Protein AF-A0A8S3WH51-F1 (afdb_monomer_lite)

Organism: Parnassius apollo (NCBI:txid110799)

Sequence (173 aa):
MTLTNILEQDISILNVDDLDQVIAELTNVIHSACRASMHVKGRGTKPKAPWWTEELETIKREVVDLHHQLHAAKRQGLPLNQILEARKSIKELYASKMRDESTRHFREFCELQTKENVWSLTNRLLKTATPRRPPVTLNRDGTYTTDSQETAKALLDHFYPGDSPDTLPRHHE

Secondary structure (DSSP, 8-state):
--THHHHTS-GGG--HHHHHHHHHHHHHHHHHHHHHHS-----PPPPPPTT--HHHHHHHHHHHHHHHHHHHHHHHT---HHHHHHHHHHHHHHHHHHHHHHHHHHHHHHHH--HHHHHHHHHHHHHHSPP----S--EETTEE--SHHHHHHHHHHHHS----TTSS-----

pLDDT: mean 81.52, std 12.98, range [40.38, 97.38]

Foldseek 3Di:
DDPVVLVPDDPVPDDPVRVVVSVVVVVVVVVVVCPVPDDDPPPDDDDDDPL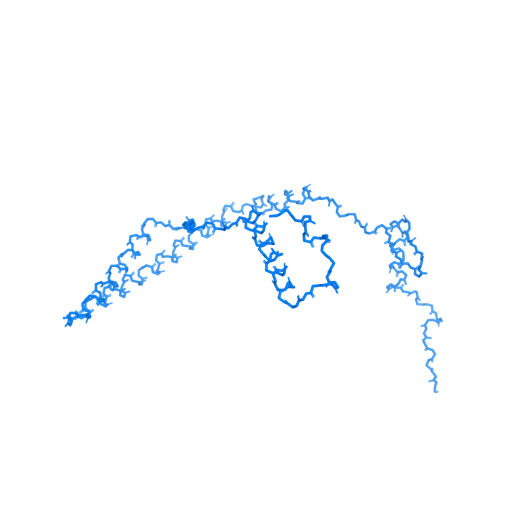DDVVLVVLVVVLVVLVVVLVVCVVVVHDNVVSVVVNVVSVVVSVVVVCVSVVVVVVVVVVVDDPCNVCVVVVVVVVVDDPPDDPQWDDDPNDIHRGPVSVVVVVCCVVPPDPDVVPDPPPDD

Structure (mmCIF, N/CA/C/O backbone):
data_AF-A0A8S3WH51-F1
#
_entry.id   AF-A0A8S3WH51-F1
#
loop_
_atom_site.group_PDB
_atom_site.id
_atom_site.type_symbol
_atom_site.label_atom_id
_atom_site.label_alt_id
_atom_site.label_comp_id
_atom_site.label_asym_id
_atom_site.label_entity_id
_atom_site.label_seq_id
_atom_site.pdbx_PDB_ins_code
_atom_site.Cartn_x
_atom_site.Cartn_y
_atom_site.Cartn_z
_atom_site.occupancy
_atom_site.B_iso_or_equiv
_atom_site.auth_seq_id
_atom_site.auth_comp_id
_atom_site.auth_asym_id
_atom_site.auth_atom_id
_atom_site.pdbx_PDB_model_num
ATOM 1 N N . MET A 1 1 ? 6.025 -45.051 -14.092 1.00 49.16 1 MET A N 1
ATOM 2 C CA . MET A 1 1 ? 6.161 -45.361 -15.529 1.00 49.16 1 MET A CA 1
ATOM 3 C C . MET A 1 1 ? 6.577 -44.088 -16.253 1.00 49.16 1 MET A C 1
ATOM 5 O O . MET A 1 1 ? 6.258 -43.008 -15.773 1.00 49.16 1 MET A O 1
ATOM 9 N N . THR A 1 2 ? 7.383 -44.186 -17.309 1.00 51.94 2 THR A N 1
ATOM 10 C CA . THR A 1 2 ? 7.844 -43.034 -18.103 1.00 51.94 2 THR A CA 1
ATOM 11 C C . THR A 1 2 ? 6.765 -42.600 -19.099 1.00 51.94 2 THR A C 1
ATOM 13 O O . THR A 1 2 ? 6.000 -43.436 -19.566 1.00 51.94 2 THR A O 1
ATOM 16 N N . LEU A 1 3 ? 6.730 -41.306 -19.447 1.00 58.06 3 LEU A N 1
ATOM 17 C CA . LEU A 1 3 ? 5.798 -40.648 -20.392 1.00 58.06 3 LEU A CA 1
ATOM 18 C C . LEU A 1 3 ? 5.586 -41.401 -21.722 1.00 58.06 3 LEU A C 1
ATOM 20 O O . LEU A 1 3 ? 4.546 -41.268 -22.358 1.00 58.06 3 LEU A O 1
ATOM 24 N N . THR A 1 4 ? 6.573 -42.202 -22.116 1.00 59.34 4 THR A N 1
ATOM 25 C CA . THR A 1 4 ? 6.558 -43.072 -23.294 1.00 59.34 4 THR A CA 1
ATOM 26 C C . THR A 1 4 ? 5.448 -44.124 -23.251 1.00 59.34 4 THR A C 1
ATOM 28 O O . THR A 1 4 ? 4.868 -44.420 -24.283 1.00 59.34 4 THR A O 1
ATOM 31 N N . ASN A 1 5 ? 5.085 -44.625 -22.067 1.00 64.75 5 ASN A N 1
ATOM 32 C CA . ASN A 1 5 ? 4.116 -45.716 -21.913 1.00 64.75 5 ASN A CA 1
ATOM 33 C C . ASN A 1 5 ? 2.660 -45.267 -22.168 1.00 64.75 5 ASN A C 1
ATOM 35 O O . ASN A 1 5 ? 1.846 -46.041 -22.652 1.00 64.75 5 ASN A O 1
ATOM 39 N N . ILE A 1 6 ? 2.345 -43.993 -21.897 1.00 66.38 6 ILE A N 1
ATOM 40 C CA . ILE A 1 6 ? 1.014 -43.405 -22.147 1.00 66.38 6 ILE A CA 1
ATOM 41 C C . ILE A 1 6 ? 0.793 -43.172 -23.650 1.00 66.38 6 ILE A C 1
ATOM 43 O O . ILE A 1 6 ? -0.314 -43.323 -24.151 1.00 66.38 6 ILE A O 1
ATOM 47 N N . LEU A 1 7 ? 1.851 -42.803 -24.381 1.00 68.69 7 LEU A N 1
ATOM 48 C CA . LEU A 1 7 ? 1.782 -42.525 -25.821 1.00 68.69 7 LEU A CA 1
ATOM 49 C C . LEU A 1 7 ? 1.711 -43.797 -26.681 1.00 68.69 7 LEU A C 1
ATOM 51 O O . LEU A 1 7 ? 1.341 -43.714 -27.848 1.00 68.69 7 LEU A O 1
ATOM 55 N N . GLU A 1 8 ? 2.071 -44.952 -26.118 1.00 72.38 8 GLU A N 1
ATOM 56 C CA . GLU A 1 8 ? 2.066 -46.256 -26.795 1.00 72.38 8 GLU A CA 1
ATOM 57 C C . GLU A 1 8 ? 0.752 -47.038 -26.597 1.00 72.38 8 GLU A C 1
ATOM 59 O O . GLU A 1 8 ? 0.572 -48.095 -27.201 1.00 72.38 8 GLU A O 1
ATOM 64 N N . GLN A 1 9 ? -0.181 -46.534 -25.783 1.00 72.50 9 GLN A N 1
ATOM 65 C CA . GLN A 1 9 ? -1.484 -47.167 -25.570 1.00 72.50 9 GLN A CA 1
ATOM 66 C C . GLN A 1 9 ? -2.470 -46.837 -26.697 1.00 72.50 9 GLN A C 1
ATOM 68 O O . GLN A 1 9 ? -2.713 -45.674 -27.019 1.00 72.50 9 GLN A O 1
ATOM 73 N N . ASP A 1 10 ? -3.084 -47.875 -27.271 1.00 73.38 10 ASP A N 1
ATOM 74 C CA . ASP A 1 10 ? -4.138 -47.721 -28.273 1.00 73.38 10 ASP A CA 1
ATOM 75 C C . ASP A 1 10 ? -5.470 -47.383 -27.589 1.00 73.38 10 ASP A C 1
ATOM 77 O O . ASP A 1 10 ? -6.100 -48.220 -26.935 1.00 73.38 10 ASP A O 1
ATOM 81 N N . ILE A 1 11 ? -5.896 -46.128 -27.748 1.00 72.38 11 ILE A N 1
ATOM 82 C CA . ILE A 1 11 ? -7.101 -45.561 -27.123 1.00 72.38 11 ILE A CA 1
ATOM 83 C C . ILE A 1 11 ? -8.366 -46.333 -27.531 1.00 72.38 11 ILE A C 1
ATOM 85 O O . ILE A 1 11 ? -9.348 -46.370 -26.793 1.00 72.38 11 ILE A O 1
ATOM 89 N N . SER A 1 12 ? -8.324 -46.999 -28.684 1.00 73.19 12 SER A N 1
ATOM 90 C CA . SER A 1 12 ? -9.442 -47.735 -29.278 1.00 73.19 12 SER A CA 1
ATOM 91 C C . SER A 1 12 ? -9.795 -49.034 -28.540 1.00 73.19 12 SER A C 1
ATOM 93 O O . SER A 1 12 ? -10.835 -49.626 -28.824 1.00 73.19 12 SER A O 1
ATOM 95 N N . ILE A 1 13 ? -8.928 -49.498 -27.632 1.00 77.19 13 ILE A N 1
ATOM 96 C CA . ILE A 1 13 ? -9.027 -50.806 -26.956 1.00 77.19 13 ILE A CA 1
ATOM 97 C C . ILE A 1 13 ? -9.341 -50.646 -25.451 1.00 77.19 13 ILE A C 1
ATOM 99 O O . ILE A 1 13 ? -9.625 -51.627 -24.767 1.00 77.19 13 ILE A O 1
ATOM 103 N N . LEU A 1 14 ? -9.323 -49.417 -24.928 1.00 78.06 14 LEU A N 1
ATOM 104 C CA . LEU A 1 14 ? -9.496 -49.126 -23.501 1.00 78.06 14 LEU A CA 1
ATOM 105 C C . LEU A 1 14 ? -10.976 -49.148 -23.091 1.00 78.06 14 LEU A C 1
ATOM 107 O O . LEU A 1 14 ? -11.837 -48.604 -23.786 1.00 78.06 14 LEU A O 1
ATOM 111 N N . ASN A 1 15 ? -11.272 -49.742 -21.932 1.00 83.75 15 ASN A N 1
ATOM 112 C CA . ASN A 1 15 ? -12.575 -49.596 -21.287 1.00 83.75 15 ASN A CA 1
ATOM 113 C C . ASN A 1 15 ? -12.684 -48.210 -20.617 1.00 83.75 15 ASN A C 1
ATOM 115 O O . ASN A 1 15 ? -11.695 -47.496 -20.461 1.00 83.75 15 ASN A O 1
ATOM 119 N N . VAL A 1 16 ? -13.888 -47.826 -20.190 1.00 83.25 16 VAL A N 1
ATOM 120 C CA . VAL A 1 16 ? -14.162 -46.544 -19.518 1.00 83.25 16 VAL A CA 1
ATOM 121 C C . VAL A 1 16 ? -13.277 -46.351 -18.280 1.00 83.25 16 VAL A C 1
ATOM 123 O O . VAL A 1 16 ? -12.689 -45.286 -18.116 1.00 83.25 16 VAL A O 1
ATOM 126 N N . ASP A 1 17 ? -13.115 -47.394 -17.462 1.00 83.44 17 ASP A N 1
ATOM 127 C CA . ASP A 1 17 ? -12.275 -47.339 -16.256 1.00 83.44 17 ASP A CA 1
ATOM 128 C C . ASP A 1 17 ? -10.784 -47.154 -16.595 1.00 83.44 17 ASP A C 1
ATOM 130 O O . ASP A 1 17 ? -10.068 -46.406 -15.924 1.00 83.44 17 ASP A O 1
ATOM 134 N N . ASP A 1 18 ? -10.321 -47.796 -17.671 1.00 81.50 18 ASP A N 1
ATOM 135 C CA . ASP A 1 18 ? -8.934 -47.685 -18.124 1.00 81.50 18 ASP A CA 1
ATOM 136 C C . ASP A 1 18 ? -8.663 -46.287 -18.701 1.00 81.50 18 ASP A C 1
ATOM 138 O O . ASP A 1 18 ? -7.601 -45.702 -18.477 1.00 81.50 18 ASP A O 1
ATOM 142 N N . LEU A 1 19 ? -9.643 -45.711 -19.403 1.00 84.50 19 LEU A N 1
ATOM 143 C CA . LEU A 1 19 ? -9.572 -44.351 -19.928 1.00 84.50 19 LEU A CA 1
ATOM 144 C C . LEU A 1 19 ? -9.463 -43.318 -18.799 1.00 84.50 19 LEU A C 1
ATOM 146 O O . LEU A 1 19 ? -8.616 -42.424 -18.868 1.00 84.50 19 LEU A O 1
ATOM 150 N N . ASP A 1 20 ? -10.264 -43.456 -17.741 1.00 87.31 20 ASP A N 1
ATOM 151 C CA . ASP A 1 20 ? -10.195 -42.577 -16.569 1.00 87.31 20 ASP A CA 1
ATOM 152 C C . ASP A 1 20 ? -8.834 -42.675 -15.866 1.00 87.31 20 ASP A C 1
ATOM 154 O O . ASP A 1 20 ? -8.269 -41.658 -15.443 1.00 87.31 20 ASP A O 1
ATOM 158 N N . GLN A 1 21 ? -8.255 -43.876 -15.800 1.00 85.62 21 GLN A N 1
ATOM 159 C CA . GLN A 1 21 ? -6.917 -44.078 -15.254 1.00 85.62 21 GLN A CA 1
ATOM 160 C C . GLN A 1 21 ? -5.842 -43.368 -16.090 1.00 85.62 21 GLN A C 1
ATOM 162 O O . GLN A 1 21 ? -4.980 -42.685 -15.526 1.00 85.62 21 GLN A O 1
ATOM 167 N N . VAL A 1 22 ? -5.914 -43.462 -17.420 1.00 86.31 22 VAL A N 1
ATOM 168 C CA . VAL A 1 22 ? -4.986 -42.777 -18.336 1.00 86.31 22 VAL A CA 1
ATOM 169 C C . VAL A 1 22 ? -5.117 -41.258 -18.227 1.00 86.31 22 VAL A C 1
ATOM 171 O O . VAL A 1 22 ? -4.109 -40.549 -18.153 1.00 86.31 22 VAL A O 1
ATOM 174 N N . ILE A 1 23 ? -6.344 -40.734 -18.149 1.00 88.19 23 ILE A N 1
ATOM 175 C CA . ILE A 1 23 ? -6.597 -39.299 -17.958 1.00 88.19 23 ILE A CA 1
ATOM 176 C C . ILE A 1 23 ? -6.011 -38.823 -16.626 1.00 88.19 23 ILE A C 1
ATOM 178 O O . ILE A 1 23 ? -5.356 -37.775 -16.579 1.00 88.19 23 ILE A O 1
ATOM 182 N N . ALA A 1 24 ? -6.204 -39.582 -15.545 1.00 88.44 24 ALA A N 1
ATOM 183 C CA . ALA A 1 24 ? -5.643 -39.256 -14.239 1.00 88.44 24 ALA A CA 1
ATOM 184 C C . ALA A 1 24 ? -4.107 -39.249 -14.270 1.00 88.44 24 ALA A C 1
ATOM 186 O O . ALA A 1 24 ? -3.478 -38.339 -13.719 1.00 88.44 24 ALA A O 1
ATOM 187 N N . GLU A 1 25 ? -3.487 -40.218 -14.946 1.00 88.12 25 GLU A N 1
ATOM 188 C CA . GLU A 1 25 ? -2.033 -40.290 -15.084 1.00 88.12 25 GLU A CA 1
ATOM 189 C C . GLU A 1 25 ? -1.481 -39.118 -15.907 1.00 88.12 25 GLU A C 1
ATOM 191 O O . GLU A 1 25 ? -0.569 -38.423 -15.448 1.00 88.12 25 GLU A O 1
ATOM 196 N N . LEU A 1 26 ? -2.083 -38.811 -17.059 1.00 88.75 26 LEU A N 1
ATOM 197 C CA . LEU A 1 26 ? -1.703 -37.666 -17.891 1.00 88.75 26 LEU A CA 1
ATOM 198 C C . LEU A 1 26 ? -1.835 -36.343 -17.125 1.00 88.75 26 LEU A C 1
ATOM 200 O O . LEU A 1 26 ? -0.931 -35.504 -17.147 1.00 88.75 26 LEU A O 1
ATOM 204 N N . THR A 1 27 ? -2.938 -36.173 -16.398 1.00 92.12 27 THR A N 1
ATOM 205 C CA . THR A 1 27 ? -3.191 -34.985 -15.575 1.00 92.12 27 THR A CA 1
ATOM 206 C C . THR A 1 27 ? -2.126 -34.840 -14.484 1.00 92.12 27 THR A C 1
ATOM 208 O O . THR A 1 27 ? -1.611 -33.742 -14.257 1.00 92.12 27 THR A O 1
ATOM 211 N N . ASN A 1 28 ? -1.711 -35.945 -13.858 1.00 91.88 28 ASN A N 1
ATOM 212 C CA . ASN A 1 28 ? -0.627 -35.955 -12.874 1.00 91.88 28 ASN A CA 1
ATOM 213 C C . ASN A 1 28 ? 0.732 -35.597 -13.489 1.00 91.88 28 ASN A C 1
ATOM 215 O O . ASN A 1 28 ? 1.484 -34.817 -12.896 1.00 91.88 28 ASN A O 1
ATOM 219 N N . VAL A 1 29 ? 1.045 -36.108 -14.682 1.00 92.56 29 VAL A N 1
ATOM 220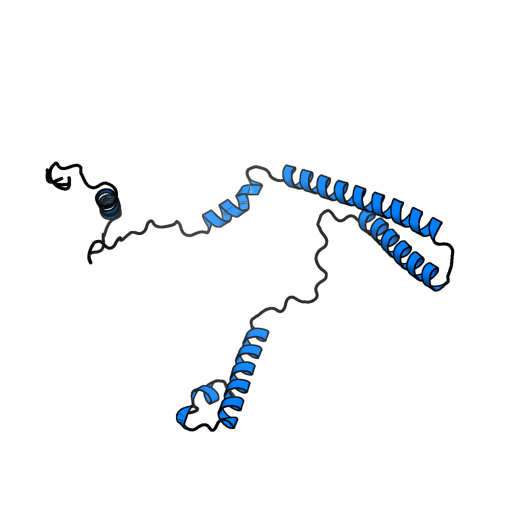 C CA . VAL A 1 29 ? 2.268 -35.751 -15.414 1.00 92.56 29 VAL A CA 1
ATOM 221 C C . VAL A 1 29 ? 2.292 -34.253 -15.711 1.00 92.56 29 VAL A C 1
ATOM 223 O O . VAL A 1 29 ? 3.266 -33.587 -15.357 1.00 92.56 29 VAL A O 1
ATOM 226 N N . ILE A 1 30 ? 1.211 -33.698 -16.265 1.00 91.12 30 ILE A N 1
ATOM 227 C CA . ILE A 1 30 ? 1.101 -32.261 -16.549 1.00 91.12 30 ILE A CA 1
ATOM 228 C C . ILE A 1 30 ? 1.272 -31.457 -15.259 1.00 91.12 30 ILE A C 1
ATOM 230 O O . ILE A 1 30 ? 2.100 -30.549 -15.206 1.00 91.12 30 ILE A O 1
ATOM 234 N N . HIS A 1 31 ? 0.567 -31.814 -14.182 1.00 90.88 31 HIS A N 1
ATOM 235 C CA . HIS A 1 31 ? 0.697 -31.123 -12.899 1.00 90.88 31 HIS A CA 1
ATOM 236 C C . HIS A 1 31 ? 2.114 -31.183 -12.326 1.00 90.88 31 HIS A C 1
ATOM 238 O O . HIS A 1 31 ? 2.595 -30.174 -11.806 1.00 90.88 31 HIS A O 1
ATOM 244 N N . SER A 1 32 ? 2.787 -32.331 -12.408 1.00 89.56 32 SER A N 1
ATOM 245 C CA . SER A 1 32 ? 4.159 -32.482 -11.918 1.00 89.56 32 SER A CA 1
ATOM 246 C C . SER A 1 32 ? 5.147 -31.635 -12.724 1.00 89.56 32 SER A C 1
ATOM 248 O O . SER A 1 32 ? 5.920 -30.883 -12.130 1.00 89.56 32 SER A O 1
ATOM 250 N N . ALA A 1 33 ? 5.050 -31.649 -14.056 1.00 90.94 33 ALA A N 1
ATOM 251 C CA . ALA A 1 33 ? 5.863 -30.820 -14.942 1.00 90.94 33 ALA A CA 1
ATOM 252 C C . ALA A 1 33 ? 5.613 -29.325 -14.699 1.00 90.94 33 ALA A C 1
ATOM 254 O O . ALA A 1 33 ? 6.552 -28.538 -14.581 1.00 90.94 33 ALA A O 1
ATOM 255 N N . CYS A 1 34 ? 4.349 -28.932 -14.542 1.00 89.38 34 CYS A N 1
ATOM 256 C CA . CYS A 1 34 ? 3.944 -27.582 -14.176 1.00 89.38 34 CYS A CA 1
ATOM 257 C C . CYS A 1 34 ? 4.530 -27.145 -12.826 1.00 89.38 34 CYS A C 1
ATOM 259 O O . CYS A 1 34 ? 5.066 -26.048 -12.734 1.00 89.38 34 CYS A O 1
ATOM 261 N N . ARG A 1 35 ? 4.474 -27.983 -11.784 1.00 86.38 35 ARG A N 1
ATOM 262 C CA . ARG A 1 35 ? 5.052 -27.662 -10.464 1.00 86.38 35 ARG A CA 1
ATOM 263 C C . ARG A 1 35 ? 6.577 -27.587 -10.483 1.00 86.38 35 ARG A C 1
ATOM 265 O O . ARG A 1 35 ? 7.138 -26.795 -9.735 1.00 86.38 35 ARG A O 1
ATOM 272 N N . ALA A 1 36 ? 7.232 -28.409 -11.299 1.00 87.19 36 ALA A N 1
ATOM 273 C CA . ALA A 1 36 ? 8.685 -28.409 -11.435 1.00 87.19 36 ALA A CA 1
ATOM 274 C C . ALA A 1 36 ? 9.199 -27.212 -12.253 1.00 87.19 36 ALA A C 1
ATOM 276 O O . ALA A 1 36 ? 10.251 -26.664 -11.942 1.00 87.19 36 ALA A O 1
ATOM 277 N N . SER A 1 37 ? 8.464 -26.800 -13.291 1.00 89.06 37 SER A N 1
ATOM 278 C CA . SER A 1 37 ? 8.863 -25.704 -14.189 1.00 89.06 37 SER A CA 1
ATOM 279 C C . SER A 1 37 ? 8.420 -24.323 -13.705 1.00 89.06 37 SER A C 1
ATOM 281 O O . SER A 1 37 ? 9.143 -23.339 -13.877 1.00 89.06 37 SER A O 1
ATOM 283 N N . MET A 1 38 ? 7.239 -24.219 -13.095 1.00 87.38 38 MET A N 1
ATOM 284 C CA . MET A 1 38 ? 6.712 -22.948 -12.617 1.00 87.38 38 MET A CA 1
ATOM 285 C C . MET A 1 38 ? 7.138 -22.701 -11.177 1.00 87.38 38 MET A C 1
ATOM 287 O O . MET A 1 38 ? 6.793 -23.442 -10.258 1.00 87.38 38 MET A O 1
ATOM 291 N N . HIS A 1 39 ? 7.826 -21.583 -10.965 1.00 75.31 39 HIS A N 1
ATOM 292 C CA . HIS A 1 39 ? 8.145 -21.109 -9.629 1.00 75.31 39 HIS A CA 1
ATOM 293 C C . HIS A 1 39 ? 6.847 -20.754 -8.901 1.00 75.31 39 HIS A C 1
ATOM 295 O O . HIS A 1 39 ? 6.193 -19.752 -9.205 1.00 75.31 39 HIS A O 1
ATOM 301 N N . VAL A 1 40 ? 6.472 -21.561 -7.910 1.00 74.81 40 VAL A N 1
ATOM 302 C CA . VAL A 1 40 ? 5.422 -21.181 -6.968 1.00 74.81 40 VAL A CA 1
ATOM 303 C C . VAL A 1 40 ? 5.943 -19.963 -6.216 1.00 74.81 40 VAL A C 1
ATOM 305 O O . VAL A 1 40 ? 6.963 -20.053 -5.531 1.00 74.81 40 VAL A O 1
ATOM 308 N N . LYS A 1 41 ? 5.273 -18.809 -6.350 1.00 69.00 41 LYS A N 1
ATOM 309 C CA . LYS A 1 41 ? 5.584 -17.638 -5.520 1.00 69.00 41 LYS A CA 1
ATOM 310 C C . LYS A 1 41 ? 5.568 -18.093 -4.063 1.00 69.00 41 LYS A C 1
ATOM 312 O O . LYS A 1 41 ? 4.514 -18.449 -3.536 1.00 69.00 41 LYS A O 1
ATOM 317 N N . GLY A 1 42 ? 6.741 -18.113 -3.432 1.00 69.88 42 GLY A N 1
ATOM 318 C CA . GLY A 1 42 ? 6.856 -18.451 -2.022 1.00 69.88 42 GLY A CA 1
ATOM 319 C C . GLY A 1 42 ? 5.978 -17.523 -1.185 1.00 69.88 42 GLY A C 1
ATOM 320 O O . GLY A 1 42 ? 5.661 -16.404 -1.601 1.00 69.88 42 GLY A O 1
ATOM 321 N N . ARG A 1 43 ? 5.615 -17.960 0.025 1.00 71.31 43 ARG A N 1
ATOM 322 C CA . ARG A 1 43 ? 4.976 -17.107 1.044 1.00 71.31 43 ARG A CA 1
ATOM 323 C C . ARG A 1 43 ? 5.972 -16.078 1.605 1.00 71.31 43 ARG A C 1
ATOM 325 O O . ARG A 1 43 ? 6.114 -15.943 2.814 1.00 71.31 43 ARG A O 1
ATOM 332 N N . GLY A 1 44 ? 6.714 -15.401 0.734 1.00 71.69 44 GLY A N 1
ATOM 333 C CA . GLY A 1 44 ? 7.617 -14.333 1.120 1.00 71.69 44 GLY A CA 1
ATOM 334 C C . GLY A 1 44 ? 6.826 -13.177 1.716 1.00 71.69 44 GLY A C 1
ATOM 335 O O . GLY A 1 44 ? 5.709 -12.875 1.280 1.00 71.69 44 GLY A O 1
ATOM 336 N N . THR A 1 45 ? 7.409 -12.527 2.718 1.00 71.75 45 THR A N 1
ATOM 337 C CA . THR A 1 45 ? 6.889 -11.268 3.246 1.00 71.75 45 THR A CA 1
ATOM 338 C C . THR A 1 45 ? 6.771 -10.288 2.087 1.00 71.75 45 THR A C 1
ATOM 340 O O . THR A 1 45 ? 7.750 -10.037 1.383 1.00 71.75 45 THR A O 1
ATOM 343 N N . LYS A 1 46 ? 5.564 -9.759 1.854 1.00 75.31 46 LYS A N 1
ATOM 344 C CA . LYS A 1 46 ? 5.366 -8.731 0.830 1.00 75.31 46 LYS A CA 1
ATOM 345 C C . LYS A 1 46 ? 6.328 -7.579 1.135 1.00 75.31 46 LYS A C 1
ATOM 347 O O . LYS A 1 46 ? 6.339 -7.127 2.284 1.00 75.31 46 LYS A O 1
ATOM 352 N N . PRO A 1 47 ? 7.133 -7.126 0.160 1.00 78.00 47 PRO A N 1
ATOM 353 C CA . PRO A 1 47 ? 8.022 -6.001 0.388 1.00 78.00 47 PRO A CA 1
ATOM 354 C C . PRO A 1 47 ? 7.180 -4.812 0.844 1.00 78.00 47 PRO A C 1
ATOM 356 O O . PRO A 1 47 ? 6.119 -4.534 0.274 1.00 78.00 47 PRO A O 1
ATOM 359 N N . LYS A 1 48 ? 7.618 -4.158 1.921 1.00 83.69 48 LYS A N 1
ATOM 360 C CA . LYS A 1 48 ? 6.984 -2.920 2.370 1.00 83.69 48 LYS A CA 1
ATOM 361 C C . LYS A 1 48 ? 7.202 -1.852 1.303 1.00 83.69 48 LYS A C 1
ATOM 363 O O . LYS A 1 48 ? 8.169 -1.913 0.542 1.00 83.69 48 LYS A O 1
ATOM 368 N N . ALA A 1 49 ? 6.285 -0.894 1.238 1.00 88.38 49 ALA A N 1
ATOM 369 C CA . ALA A 1 49 ? 6.461 0.234 0.342 1.00 88.38 49 ALA A CA 1
ATOM 370 C C . ALA A 1 49 ? 7.758 0.988 0.707 1.00 88.38 49 ALA A C 1
ATOM 372 O O . ALA A 1 49 ? 8.072 1.079 1.894 1.00 88.38 49 ALA A O 1
ATOM 373 N N . PRO A 1 50 ? 8.501 1.546 -0.265 1.00 87.94 50 PRO A N 1
ATOM 374 C CA . PRO A 1 50 ? 9.760 2.244 0.016 1.00 87.94 50 PRO A CA 1
ATOM 375 C C . PRO A 1 50 ? 9.609 3.456 0.949 1.00 87.94 50 PRO A C 1
ATOM 377 O O . PRO A 1 50 ? 10.540 3.802 1.663 1.00 87.94 50 PRO A O 1
ATOM 380 N N . TRP A 1 51 ? 8.422 4.066 0.978 1.00 92.56 51 TRP A N 1
ATOM 381 C CA . TRP A 1 51 ? 8.065 5.189 1.851 1.00 92.56 51 TRP A CA 1
ATOM 382 C C . TRP A 1 51 ? 7.611 4.775 3.255 1.00 92.56 51 TRP A C 1
ATOM 384 O O . TRP A 1 51 ? 7.186 5.609 4.051 1.00 92.56 51 TRP A O 1
ATOM 394 N N . TRP A 1 52 ? 7.640 3.480 3.567 1.00 94.00 52 TRP A N 1
ATOM 395 C CA . TRP A 1 52 ? 7.195 2.978 4.857 1.00 94.00 52 TRP A CA 1
ATOM 396 C C . TRP A 1 52 ? 8.257 3.206 5.936 1.00 94.00 52 TRP A C 1
ATOM 398 O O . TRP A 1 52 ? 9.289 2.536 5.951 1.00 94.00 52 TRP A O 1
ATOM 408 N N . THR A 1 53 ? 7.981 4.116 6.866 1.00 93.50 53 THR A N 1
ATOM 409 C CA . THR A 1 53 ? 8.904 4.490 7.945 1.00 93.50 53 THR A CA 1
ATOM 410 C C . THR A 1 53 ? 8.663 3.690 9.230 1.00 93.50 53 THR A C 1
ATOM 412 O O . THR A 1 53 ? 7.601 3.093 9.432 1.00 93.50 53 THR A O 1
ATOM 415 N N . GLU A 1 54 ? 9.646 3.684 10.136 1.00 93.56 54 GLU A N 1
ATOM 416 C CA . GLU A 1 54 ? 9.479 3.089 11.471 1.00 93.56 54 GLU A CA 1
ATOM 417 C C . GLU A 1 54 ? 8.390 3.795 12.288 1.00 93.56 54 GLU A C 1
ATOM 419 O O . GLU A 1 54 ? 7.634 3.121 12.984 1.00 93.56 54 GLU A O 1
ATOM 424 N N . GLU A 1 55 ? 8.249 5.117 12.132 1.00 93.88 55 GLU A N 1
ATOM 425 C CA . GLU A 1 55 ? 7.185 5.918 12.754 1.00 93.88 55 GLU A CA 1
ATOM 426 C C . GLU A 1 55 ? 5.786 5.456 12.307 1.00 93.88 55 GLU A C 1
ATOM 428 O O . GLU A 1 55 ? 4.870 5.321 13.116 1.00 93.88 55 GLU A O 1
ATOM 433 N N . LEU A 1 56 ? 5.598 5.126 11.025 1.00 95.12 56 LEU A N 1
ATOM 434 C CA . LEU A 1 56 ? 4.330 4.550 10.566 1.00 95.12 56 LEU A CA 1
ATOM 435 C C . LEU A 1 56 ? 4.079 3.164 11.166 1.00 95.12 56 LEU A C 1
ATOM 437 O O . LEU A 1 56 ? 2.933 2.811 11.449 1.00 95.12 56 LEU A O 1
ATOM 441 N N . GLU A 1 57 ? 5.130 2.371 11.387 1.00 94.69 57 GLU A N 1
ATOM 442 C CA . GLU A 1 57 ? 4.998 1.061 12.025 1.00 94.69 57 GLU A CA 1
ATOM 443 C C . GLU A 1 57 ? 4.691 1.163 13.525 1.00 94.69 57 GLU A C 1
ATOM 445 O O . GLU A 1 57 ? 3.989 0.297 14.048 1.00 94.69 57 GLU A O 1
ATOM 450 N N . T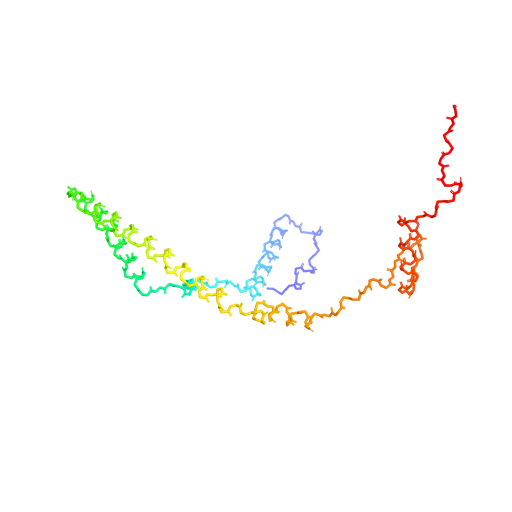HR A 1 58 ? 5.202 2.169 14.240 1.00 96.38 58 THR A N 1
ATOM 451 C CA . THR A 1 58 ? 4.850 2.392 15.653 1.00 96.38 58 THR A CA 1
ATOM 452 C C . THR A 1 58 ? 3.391 2.809 15.777 1.00 96.38 58 THR A C 1
ATOM 454 O O . THR A 1 58 ? 2.636 2.135 16.474 1.00 96.38 58 THR A O 1
ATOM 457 N N . ILE A 1 59 ? 2.948 3.802 15.001 1.00 96.06 59 ILE A N 1
ATOM 458 C CA . ILE A 1 59 ? 1.550 4.257 15.022 1.00 96.06 59 ILE A CA 1
ATOM 459 C C . ILE A 1 59 ? 0.604 3.117 14.605 1.00 96.06 59 ILE A C 1
ATOM 461 O O . ILE A 1 59 ? -0.442 2.902 15.214 1.00 96.06 59 ILE A O 1
ATOM 465 N N . LYS A 1 60 ? 0.967 2.324 13.589 1.00 95.56 60 LYS A N 1
ATOM 466 C CA . LYS A 1 60 ? 0.177 1.152 13.187 1.00 95.56 60 LYS A CA 1
ATOM 467 C C . LYS A 1 60 ? 0.053 0.122 14.312 1.00 95.56 60 LYS A C 1
ATOM 469 O O . LYS A 1 60 ? -1.029 -0.440 14.481 1.00 95.56 60 LYS A O 1
ATOM 474 N N . ARG A 1 61 ? 1.135 -0.149 15.051 1.00 96.44 61 ARG A N 1
ATOM 475 C CA . ARG A 1 61 ? 1.102 -1.049 16.215 1.00 96.44 61 ARG A CA 1
ATOM 476 C C . ARG A 1 61 ? 0.130 -0.528 17.269 1.00 96.44 61 ARG A C 1
ATOM 478 O O . ARG A 1 61 ? -0.755 -1.275 17.666 1.00 96.44 61 ARG A O 1
ATOM 485 N N . GLU A 1 62 ? 0.175 0.763 17.584 1.00 96.31 62 GLU A N 1
ATOM 486 C CA . GLU A 1 62 ? -0.766 1.391 18.522 1.00 96.31 62 GLU A CA 1
ATOM 487 C C . GLU A 1 62 ? -2.234 1.264 18.074 1.00 96.31 62 GLU A C 1
ATOM 489 O O . GLU A 1 62 ? -3.102 0.932 18.882 1.00 96.31 62 GLU A O 1
ATOM 494 N N . VAL A 1 63 ? -2.535 1.446 16.779 1.00 96.75 63 VAL A N 1
ATOM 495 C CA . VAL A 1 63 ? -3.892 1.222 16.233 1.00 96.75 63 VAL A CA 1
ATOM 496 C C . VAL A 1 63 ? -4.360 -0.219 16.472 1.00 96.75 63 VAL A C 1
ATOM 498 O O . VAL A 1 63 ? -5.528 -0.445 16.810 1.00 96.75 63 VAL A O 1
ATOM 501 N N . VAL A 1 64 ? -3.476 -1.196 16.253 1.00 96.88 64 VAL A N 1
ATOM 502 C CA . VAL A 1 64 ? -3.769 -2.627 16.432 1.00 96.88 64 VAL A CA 1
ATOM 503 C C . VAL A 1 64 ? -3.943 -2.964 17.911 1.00 96.88 64 VAL A C 1
ATOM 505 O O . VAL A 1 64 ? -4.888 -3.668 18.268 1.00 96.88 64 VAL A O 1
ATOM 508 N N . ASP A 1 65 ? -3.105 -2.412 18.780 1.00 96.38 65 ASP A N 1
ATOM 509 C CA . ASP A 1 65 ? -3.185 -2.627 20.222 1.00 96.38 65 ASP A CA 1
ATOM 510 C C . ASP A 1 65 ? -4.488 -2.060 20.790 1.00 96.38 65 ASP A C 1
ATOM 512 O O . ASP A 1 65 ? -5.224 -2.773 21.475 1.00 96.38 65 ASP A O 1
ATOM 516 N N . LEU A 1 66 ? -4.860 -0.831 20.416 1.00 95.75 66 LEU A N 1
ATOM 517 C CA . LEU A 1 66 ? -6.149 -0.233 20.783 1.00 95.75 66 LEU A CA 1
ATOM 518 C C . LEU A 1 66 ? -7.334 -1.034 20.233 1.00 95.75 66 LEU A C 1
ATOM 520 O O . LEU A 1 66 ? -8.372 -1.154 20.887 1.00 95.75 66 LEU A O 1
ATOM 524 N N . HIS A 1 67 ? -7.201 -1.619 19.040 1.00 95.19 67 HIS A N 1
ATOM 525 C CA . HIS A 1 67 ? -8.212 -2.517 18.492 1.00 95.19 67 HIS A CA 1
ATOM 526 C C . HIS A 1 67 ? -8.376 -3.779 19.354 1.00 95.19 67 HIS A C 1
ATOM 528 O O . HIS A 1 67 ? -9.505 -4.132 19.704 1.00 95.19 67 HIS A O 1
ATOM 534 N N . HIS A 1 68 ? -7.281 -4.427 19.754 1.00 95.56 68 HIS A N 1
ATOM 535 C CA . HIS A 1 68 ? -7.323 -5.590 20.641 1.00 95.56 68 HIS A CA 1
ATOM 536 C C . HIS A 1 68 ? -7.873 -5.246 22.029 1.00 95.56 68 HIS A C 1
ATOM 538 O O . HIS A 1 68 ? -8.718 -5.982 22.545 1.00 95.56 68 HIS A O 1
ATOM 544 N N . GLN A 1 69 ? -7.462 -4.114 22.605 1.00 94.06 69 GLN A N 1
ATOM 545 C CA . GLN A 1 69 ? -7.973 -3.618 23.884 1.00 94.06 69 GLN A CA 1
ATOM 546 C C . GLN A 1 69 ? -9.481 -3.375 23.830 1.00 94.06 69 GLN A C 1
ATOM 548 O O . GLN A 1 69 ? -10.202 -3.818 24.720 1.00 94.06 69 GLN A O 1
ATOM 553 N N . LEU A 1 70 ? -9.986 -2.765 22.754 1.00 94.56 70 LEU A N 1
ATOM 554 C CA . LEU A 1 70 ? -11.421 -2.561 22.547 1.00 94.56 70 LEU A CA 1
ATOM 555 C C . LEU A 1 70 ? -12.174 -3.896 22.526 1.00 94.56 70 LEU A C 1
ATOM 557 O O . LEU A 1 70 ? -13.200 -4.043 23.190 1.00 94.56 70 LEU A O 1
ATOM 561 N N . HIS A 1 71 ? -11.662 -4.893 21.801 1.00 94.00 71 HIS A N 1
ATOM 562 C CA . HIS A 1 71 ? -12.274 -6.221 21.757 1.00 94.00 71 HIS A CA 1
ATOM 563 C C . HIS A 1 71 ? -12.216 -6.953 23.104 1.00 94.00 71 HIS A C 1
ATOM 565 O O . HIS A 1 71 ? -13.165 -7.655 23.459 1.00 94.00 71 HIS A O 1
ATOM 571 N N . ALA A 1 72 ? -11.137 -6.799 23.870 1.00 94.25 72 ALA A N 1
ATOM 572 C CA . ALA A 1 72 ? -11.033 -7.336 25.223 1.00 94.25 72 ALA A CA 1
ATOM 573 C C . ALA A 1 72 ? -12.031 -6.660 26.177 1.00 94.25 72 ALA A C 1
ATOM 575 O O . ALA A 1 72 ? -12.816 -7.357 26.818 1.00 94.25 72 ALA A O 1
ATOM 576 N N . ALA A 1 73 ? -12.083 -5.326 26.188 1.00 93.06 73 ALA A N 1
ATOM 577 C CA . ALA A 1 73 ? -13.002 -4.543 27.010 1.00 93.06 73 ALA A CA 1
ATOM 578 C C . ALA A 1 73 ? -14.471 -4.858 26.689 1.00 93.06 73 ALA A C 1
ATOM 580 O O . ALA A 1 73 ? -15.279 -5.038 27.599 1.00 93.06 73 ALA A O 1
ATOM 581 N N . LYS A 1 74 ? -14.806 -5.038 25.402 1.00 93.38 74 LYS A N 1
ATOM 582 C CA . LYS A 1 74 ? -16.150 -5.445 24.965 1.00 93.38 74 LYS A CA 1
ATOM 583 C C . LYS A 1 74 ? -16.548 -6.819 25.511 1.00 93.38 74 LYS A C 1
ATOM 585 O O . LYS A 1 74 ? -17.697 -7.001 25.891 1.00 93.38 74 LYS A O 1
ATOM 590 N N . ARG A 1 75 ? -15.615 -7.778 25.564 1.00 93.50 75 ARG A N 1
ATOM 591 C CA . ARG A 1 75 ? -15.865 -9.111 26.147 1.00 93.50 75 ARG A CA 1
ATOM 592 C C . ARG A 1 75 ? -16.051 -9.064 27.665 1.00 93.50 75 ARG A C 1
ATOM 594 O O . ARG A 1 75 ? -16.760 -9.903 28.201 1.00 93.50 75 ARG A O 1
ATOM 601 N N . GLN A 1 76 ? -15.423 -8.101 28.334 1.00 93.75 76 GLN A N 1
ATOM 602 C CA . GLN A 1 76 ? -15.461 -7.937 29.791 1.00 93.75 76 GLN A CA 1
ATOM 603 C C . GLN A 1 76 ? -16.577 -6.993 30.274 1.00 93.75 76 GLN A C 1
ATOM 605 O O . GLN A 1 76 ? -16.743 -6.828 31.477 1.00 93.75 76 GLN A O 1
ATOM 610 N N . GLY A 1 77 ? -17.336 -6.366 29.366 1.00 90.38 77 GLY A N 1
ATOM 611 C CA . GLY A 1 77 ? -18.393 -5.409 29.722 1.00 90.38 77 GLY A CA 1
ATOM 612 C C . GLY A 1 77 ? -17.873 -4.082 30.291 1.00 90.38 77 GLY A C 1
ATOM 613 O O . GLY A 1 77 ? -18.608 -3.381 30.980 1.00 90.38 77 GLY A O 1
ATOM 614 N N . LEU A 1 78 ? -16.610 -3.738 30.023 1.00 90.62 78 LEU A N 1
ATOM 615 C CA . LEU A 1 78 ? -15.973 -2.510 30.502 1.00 90.62 78 LEU A CA 1
ATOM 616 C C . LEU A 1 78 ? -16.407 -1.282 29.679 1.00 90.62 78 LEU A C 1
ATOM 618 O O . LEU A 1 78 ? -16.765 -1.417 28.504 1.00 90.62 78 LEU A O 1
ATOM 622 N N . PRO A 1 79 ? -16.344 -0.065 30.253 1.00 89.19 79 PRO A N 1
ATOM 623 C CA . PRO A 1 79 ? -16.672 1.163 29.534 1.00 89.19 79 PRO A CA 1
ATOM 624 C C . PRO A 1 79 ? -15.725 1.389 28.343 1.00 89.19 79 PRO A C 1
ATOM 626 O O . PRO A 1 79 ? -14.506 1.409 28.489 1.00 89.19 79 PRO A O 1
ATOM 629 N N . LEU A 1 80 ? -16.298 1.587 27.150 1.00 93.25 80 LEU A N 1
ATOM 630 C CA . LEU A 1 80 ? -15.553 1.629 25.880 1.00 93.25 80 LEU A CA 1
ATOM 631 C C . LEU A 1 80 ? -15.181 3.042 25.409 1.00 93.25 80 LEU A C 1
ATOM 633 O O . LEU A 1 80 ? -14.362 3.179 24.503 1.00 93.25 80 LEU A O 1
ATOM 637 N N . ASN A 1 81 ? -15.781 4.083 25.992 1.00 92.12 81 ASN A N 1
ATOM 638 C CA . ASN A 1 81 ? -15.730 5.448 25.454 1.00 92.12 81 ASN A CA 1
ATOM 639 C C . ASN A 1 81 ? -14.293 5.974 25.307 1.00 92.12 81 ASN A C 1
ATOM 641 O O . ASN A 1 81 ? -13.931 6.480 24.251 1.00 92.12 81 ASN A O 1
ATOM 645 N N . GLN A 1 82 ? -13.446 5.779 26.321 1.00 91.25 82 GLN A N 1
ATOM 646 C CA . GLN A 1 82 ? -12.055 6.250 26.292 1.00 91.25 82 GLN A CA 1
ATOM 647 C C . GLN A 1 82 ? -11.218 5.535 25.220 1.00 91.25 82 GLN A C 1
ATOM 649 O O . GLN A 1 82 ? -10.463 6.175 24.491 1.00 91.25 82 GLN A O 1
ATOM 654 N N . ILE A 1 83 ? -11.388 4.216 25.081 1.00 91.81 83 ILE A N 1
ATOM 655 C CA . ILE A 1 83 ? -10.660 3.408 24.090 1.00 91.81 83 ILE A CA 1
ATOM 656 C C . ILE A 1 83 ? -11.133 3.751 22.671 1.00 91.81 83 ILE A C 1
ATOM 658 O O . ILE A 1 83 ? -10.332 3.779 21.739 1.00 91.81 83 ILE A O 1
ATOM 662 N N . LEU A 1 84 ? -12.428 4.032 22.493 1.00 93.81 84 LEU A N 1
ATOM 663 C CA . LEU A 1 84 ? -12.993 4.456 21.213 1.00 93.81 84 LEU A CA 1
ATOM 664 C C . LEU A 1 84 ? -12.439 5.810 20.763 1.00 93.81 84 LEU A C 1
ATOM 666 O O . LEU A 1 84 ? -12.002 5.914 19.616 1.00 93.81 84 LEU A O 1
ATOM 670 N N . GLU A 1 85 ? -12.405 6.804 21.653 1.00 95.12 85 GLU A N 1
ATOM 671 C CA . GLU A 1 85 ? -11.836 8.124 21.355 1.00 95.12 85 GLU A CA 1
ATOM 672 C C . GLU A 1 85 ? -10.333 8.035 21.055 1.00 95.12 85 GLU A C 1
ATOM 674 O O . GLU A 1 85 ? -9.881 8.541 20.028 1.00 95.12 85 GLU A O 1
ATOM 679 N N . ALA A 1 86 ? -9.566 7.301 21.871 1.00 94.62 86 ALA A N 1
ATOM 680 C CA . ALA A 1 86 ? -8.136 7.081 21.634 1.00 94.62 86 ALA A CA 1
ATOM 681 C C . ALA A 1 86 ? -7.870 6.359 20.302 1.00 94.62 86 ALA A C 1
ATOM 683 O O . ALA A 1 86 ? -6.983 6.728 19.535 1.00 94.62 86 ALA A O 1
ATOM 684 N N . ARG A 1 87 ? -8.669 5.337 19.971 1.00 94.75 87 ARG A N 1
ATOM 685 C CA . ARG A 1 87 ? -8.549 4.628 18.691 1.00 94.75 87 ARG A CA 1
ATOM 686 C C . ARG A 1 87 ? -8.883 5.537 17.514 1.00 94.75 87 ARG A C 1
ATOM 688 O O . ARG A 1 87 ? -8.253 5.412 16.465 1.00 94.75 87 ARG A O 1
ATOM 695 N N . LYS A 1 88 ? -9.884 6.408 17.654 1.00 96.06 88 LYS A N 1
ATOM 696 C CA . LYS A 1 88 ? -10.274 7.356 16.609 1.00 96.06 88 LYS A CA 1
ATOM 697 C C . LYS A 1 88 ? -9.145 8.350 16.338 1.00 96.06 88 LYS A C 1
ATOM 699 O O . LYS A 1 88 ? -8.724 8.449 15.187 1.00 96.06 88 LYS A O 1
ATOM 704 N N . SER A 1 89 ? -8.603 8.987 17.376 1.00 96.44 89 SER A N 1
ATOM 705 C CA . SER A 1 89 ? -7.524 9.973 17.237 1.00 96.44 89 SER A CA 1
ATOM 706 C C . SER A 1 89 ? -6.249 9.367 16.643 1.00 96.44 89 SER A C 1
ATOM 708 O O . SER A 1 89 ? -5.702 9.903 15.680 1.00 96.44 89 SER A O 1
ATOM 710 N N . ILE A 1 90 ? -5.812 8.198 17.124 1.00 96.56 90 ILE A N 1
ATOM 711 C CA . ILE A 1 90 ? -4.618 7.521 16.594 1.00 96.56 90 ILE A CA 1
ATOM 712 C C . ILE A 1 90 ? -4.838 7.044 15.152 1.00 96.56 90 ILE A C 1
ATOM 714 O O . ILE A 1 90 ? -3.926 7.111 14.329 1.00 96.56 90 ILE A O 1
ATOM 718 N N . LYS A 1 91 ? -6.052 6.614 14.787 1.00 96.44 91 LYS A N 1
ATOM 719 C CA . LYS A 1 91 ? -6.368 6.237 13.400 1.00 96.44 91 LYS A CA 1
ATOM 720 C C . LYS A 1 91 ? -6.343 7.442 12.455 1.00 96.44 91 LYS A C 1
ATOM 722 O O . LYS A 1 91 ? -5.898 7.303 11.315 1.00 96.44 91 LYS A O 1
ATOM 727 N N . GLU A 1 92 ? -6.818 8.599 12.905 1.00 97.38 92 GLU A N 1
ATOM 728 C CA . GLU A 1 92 ? -6.742 9.856 12.152 1.00 97.38 92 GLU A CA 1
ATOM 729 C C . GLU A 1 92 ? -5.285 10.300 11.970 1.00 97.38 92 GLU A C 1
ATOM 731 O O . GLU A 1 92 ? -4.876 10.586 10.842 1.00 97.38 92 GLU A O 1
ATOM 736 N N . LEU A 1 93 ? -4.480 10.244 13.037 1.00 96.75 93 LEU A N 1
ATOM 737 C CA . LEU A 1 93 ? -3.043 10.519 12.996 1.00 96.75 93 LEU A CA 1
ATOM 738 C C . LEU A 1 93 ? -2.315 9.584 12.023 1.00 96.75 93 LEU A C 1
ATOM 740 O O . LEU A 1 93 ? -1.580 10.050 11.154 1.00 96.75 93 LEU A O 1
ATOM 744 N N . TYR A 1 94 ? -2.568 8.277 12.122 1.00 97.12 94 TYR A N 1
ATOM 745 C CA . TYR A 1 94 ? -2.019 7.266 11.220 1.00 97.12 94 TYR A CA 1
ATOM 746 C C . TYR A 1 94 ? -2.352 7.575 9.760 1.00 97.12 94 TYR A C 1
ATOM 748 O O . TYR A 1 94 ? -1.472 7.563 8.901 1.00 97.12 94 TYR A O 1
ATOM 756 N N . ALA A 1 95 ? -3.618 7.886 9.469 1.00 96.56 95 ALA A N 1
ATOM 757 C CA . ALA A 1 95 ? -4.054 8.204 8.117 1.00 96.56 95 ALA A CA 1
ATOM 758 C C . ALA A 1 95 ? -3.406 9.492 7.588 1.00 96.56 95 ALA A C 1
ATOM 760 O O . ALA A 1 95 ? -3.052 9.536 6.412 1.00 96.56 95 ALA A O 1
ATOM 761 N N . SER A 1 96 ? -3.239 10.519 8.428 1.00 97.12 96 SER A N 1
ATOM 762 C CA . SER A 1 96 ? -2.538 11.751 8.049 1.00 97.12 96 SER A CA 1
ATOM 763 C C . SER A 1 96 ? -1.078 11.465 7.717 1.00 97.12 96 SER A C 1
ATOM 765 O O . SER A 1 96 ? -0.661 11.673 6.583 1.00 97.12 96 SER A O 1
ATOM 767 N N . LYS A 1 97 ? -0.339 10.871 8.660 1.00 96.31 97 LYS A N 1
ATOM 768 C CA . LYS A 1 97 ? 1.083 10.546 8.503 1.00 96.31 97 LYS A CA 1
ATOM 769 C C . LYS A 1 97 ? 1.343 9.653 7.296 1.00 96.31 97 LYS A C 1
ATOM 771 O O . LYS A 1 97 ? 2.286 9.884 6.550 1.00 96.31 97 LYS A O 1
ATOM 776 N N . MET A 1 98 ? 0.482 8.663 7.059 1.00 95.50 98 MET A N 1
ATOM 777 C CA . MET A 1 98 ? 0.598 7.779 5.900 1.00 95.50 98 MET A CA 1
ATOM 778 C C . MET A 1 98 ? 0.455 8.549 4.580 1.00 95.50 98 MET A C 1
ATOM 780 O O . MET A 1 98 ? 1.209 8.292 3.642 1.00 95.50 98 MET A O 1
ATOM 784 N N . ARG A 1 99 ? -0.490 9.498 4.494 1.00 95.62 99 ARG A N 1
ATOM 785 C CA . ARG A 1 99 ? -0.635 10.359 3.308 1.00 95.62 99 ARG A CA 1
ATOM 786 C C . ARG A 1 99 ? 0.570 11.274 3.141 1.00 95.62 99 ARG A C 1
ATOM 788 O O . ARG A 1 99 ? 1.054 11.404 2.020 1.00 95.62 99 ARG A O 1
ATOM 795 N N . ASP A 1 100 ? 1.054 11.869 4.225 1.00 95.88 100 ASP A N 1
ATOM 796 C CA . ASP A 1 100 ? 2.185 12.796 4.197 1.00 95.88 100 ASP A CA 1
ATOM 797 C C . ASP A 1 100 ? 3.453 12.098 3.698 1.00 95.88 100 ASP A C 1
ATOM 799 O O . ASP A 1 100 ? 4.072 12.561 2.742 1.00 95.88 100 ASP A O 1
ATOM 803 N N . GLU A 1 101 ? 3.777 10.934 4.262 1.00 95.62 101 GLU A N 1
ATOM 804 C CA . GLU A 1 101 ? 4.938 10.122 3.886 1.00 95.62 101 GLU A CA 1
ATOM 805 C C . GLU A 1 101 ? 4.843 9.590 2.453 1.00 95.62 101 GLU A C 1
ATOM 807 O O . GLU A 1 101 ? 5.777 9.744 1.664 1.00 95.62 101 GLU A O 1
ATOM 812 N N . SER A 1 102 ? 3.686 9.040 2.066 1.00 93.88 102 SER A N 1
ATOM 813 C CA . SER A 1 102 ? 3.468 8.580 0.691 1.00 93.88 102 SER A CA 1
ATOM 814 C C . SER A 1 102 ? 3.590 9.725 -0.314 1.00 93.88 102 SER A C 1
ATOM 816 O O . SER A 1 102 ? 4.138 9.529 -1.398 1.00 93.88 102 SER A O 1
ATOM 818 N N . THR A 1 103 ? 3.069 10.909 0.014 1.00 94.44 103 THR A N 1
ATOM 819 C CA . THR A 1 103 ? 3.116 12.066 -0.887 1.00 94.44 103 THR A CA 1
ATOM 820 C C . THR A 1 103 ? 4.521 12.650 -0.945 1.00 94.44 103 THR A C 1
ATOM 822 O O . THR A 1 103 ? 4.985 12.990 -2.030 1.00 94.44 103 THR A O 1
ATOM 825 N N . ARG A 1 104 ? 5.220 12.747 0.193 1.00 94.94 104 ARG A N 1
ATOM 826 C CA . ARG A 1 104 ? 6.612 13.207 0.261 1.00 94.94 104 ARG A CA 1
ATOM 827 C C . ARG A 1 104 ? 7.502 12.331 -0.608 1.00 94.94 104 ARG A C 1
ATOM 829 O O . ARG A 1 104 ? 8.148 12.845 -1.512 1.00 94.94 104 ARG A O 1
ATOM 836 N N . HIS A 1 105 ? 7.441 11.020 -0.413 1.00 93.44 105 HIS A N 1
ATOM 837 C CA . HIS A 1 105 ? 8.233 10.092 -1.205 1.00 93.44 105 HIS A CA 1
ATOM 838 C C . HIS A 1 105 ? 7.859 10.108 -2.688 1.00 93.44 105 HIS A C 1
ATOM 840 O O . HIS A 1 105 ? 8.726 9.968 -3.541 1.00 93.44 105 HIS A O 1
ATOM 846 N N . PHE A 1 106 ? 6.580 10.294 -3.028 1.00 90.62 106 PHE A N 1
ATOM 847 C CA . PHE A 1 106 ? 6.186 10.441 -4.427 1.00 90.62 106 PHE A CA 1
ATOM 848 C C . PHE A 1 106 ? 6.761 11.719 -5.057 1.00 90.62 106 PHE A C 1
ATOM 850 O O . PHE A 1 106 ? 7.203 11.679 -6.202 1.00 90.62 106 PHE A O 1
ATOM 857 N N . ARG A 1 107 ? 6.814 12.835 -4.316 1.00 92.31 107 ARG A N 1
ATOM 858 C CA . ARG A 1 107 ? 7.487 14.060 -4.777 1.00 92.31 107 ARG A CA 1
ATOM 859 C C . ARG A 1 107 ? 8.983 13.832 -4.971 1.00 92.31 107 ARG A C 1
ATOM 861 O O . ARG A 1 107 ? 9.474 14.102 -6.058 1.00 92.31 107 ARG A O 1
ATOM 868 N N . GLU A 1 108 ? 9.661 13.252 -3.982 1.00 90.88 108 GLU A N 1
ATOM 869 C CA . GLU A 1 108 ? 11.083 12.887 -4.073 1.00 90.88 108 GLU A CA 1
ATOM 870 C C . GLU A 1 108 ? 11.346 11.975 -5.280 1.00 90.88 108 GLU A C 1
ATOM 872 O O . GLU A 1 108 ? 12.273 12.196 -6.055 1.00 90.88 108 GLU A O 1
ATOM 877 N N . PHE A 1 109 ? 10.490 10.973 -5.493 1.00 86.50 109 PHE A N 1
ATOM 878 C CA . PHE A 1 109 ? 10.569 10.090 -6.649 1.00 86.50 109 PHE A CA 1
ATOM 879 C C . PHE A 1 109 ? 10.464 10.868 -7.965 1.00 86.50 109 PHE A C 1
ATOM 881 O O . PHE A 1 109 ? 11.288 10.654 -8.854 1.00 86.50 109 PHE A O 1
ATOM 888 N N . CYS A 1 110 ? 9.491 11.776 -8.085 1.00 84.50 110 CYS A N 1
ATOM 889 C CA . CYS A 1 110 ? 9.317 12.632 -9.258 1.00 84.50 110 CYS A CA 1
ATOM 890 C C . CYS A 1 110 ? 10.492 13.599 -9.471 1.00 84.50 110 CYS A C 1
ATOM 892 O O . CYS A 1 110 ? 10.847 13.868 -10.613 1.00 84.50 110 CYS A O 1
ATOM 894 N N . GLU A 1 111 ? 11.118 14.097 -8.407 1.00 86.12 111 GLU A N 1
ATOM 895 C CA . GLU A 1 111 ? 12.296 14.971 -8.485 1.00 86.12 111 GLU A CA 1
ATOM 896 C C . GLU A 1 111 ? 13.554 14.212 -8.937 1.00 86.12 111 GLU A C 1
ATOM 898 O O . GLU A 1 111 ? 14.359 14.742 -9.701 1.00 86.12 111 GLU A O 1
ATOM 903 N N . LEU A 1 112 ? 13.699 12.942 -8.543 1.00 77.88 112 LEU A N 1
ATOM 904 C CA . LEU A 1 112 ? 14.786 12.054 -8.985 1.00 77.88 112 LEU A CA 1
ATOM 905 C C . LEU A 1 112 ? 14.662 11.624 -10.460 1.00 77.88 112 LEU A C 1
ATOM 907 O O . LEU A 1 112 ? 15.617 11.108 -11.053 1.00 77.88 112 LEU A O 1
ATOM 911 N N . GLN A 1 113 ? 13.487 11.810 -11.066 1.00 68.19 113 GLN A N 1
ATOM 912 C CA . GLN A 1 113 ? 13.220 11.497 -12.466 1.00 68.19 113 GLN A CA 1
ATOM 913 C C . GLN A 1 113 ? 13.742 12.605 -13.403 1.00 68.19 113 GLN A C 1
ATOM 915 O O . GLN A 1 113 ? 12.979 13.361 -14.003 1.00 68.19 113 GLN A O 1
ATOM 920 N N . THR A 1 114 ? 15.059 12.684 -13.604 1.00 66.00 114 THR A N 1
ATOM 921 C CA . THR A 1 114 ? 15.647 13.522 -14.666 1.00 66.00 114 THR A CA 1
ATOM 922 C C . THR A 1 114 ? 15.222 13.007 -16.052 1.00 66.00 114 THR A C 1
ATOM 924 O O . THR A 1 114 ? 14.994 11.806 -16.217 1.00 66.00 114 THR A O 1
ATOM 927 N N . LYS A 1 115 ? 15.179 13.874 -17.083 1.00 59.28 115 LYS A N 1
ATOM 928 C CA . LYS A 1 115 ? 14.899 13.488 -18.491 1.00 59.28 115 LYS A CA 1
ATOM 929 C C . LYS A 1 115 ? 15.693 12.253 -18.947 1.00 59.28 115 LYS A C 1
ATOM 931 O O . LYS A 1 115 ? 15.185 11.464 -19.732 1.00 59.28 115 LYS A O 1
ATOM 936 N N . GLU A 1 116 ? 16.912 12.059 -18.450 1.00 62.53 116 GLU A N 1
ATOM 937 C CA . GLU A 1 116 ? 17.713 10.873 -18.768 1.00 62.53 116 GLU A CA 1
ATOM 938 C C . GLU A 1 116 ? 17.241 9.597 -18.057 1.00 62.53 116 GLU A C 1
ATOM 940 O O . GLU A 1 116 ? 17.298 8.526 -18.653 1.00 62.53 116 GLU A O 1
ATOM 945 N N . ASN A 1 117 ? 16.738 9.686 -16.822 1.00 64.44 117 ASN A N 1
ATOM 946 C CA . ASN A 1 117 ? 16.393 8.532 -15.987 1.00 64.44 117 ASN A CA 1
ATOM 947 C C . ASN A 1 117 ? 15.071 7.878 -16.423 1.00 64.44 117 ASN A C 1
ATOM 949 O O . ASN A 1 117 ? 15.040 6.670 -16.668 1.00 64.44 117 ASN A O 1
ATOM 953 N N . VAL A 1 118 ? 14.024 8.681 -16.651 1.00 65.75 118 VAL A N 1
ATOM 954 C CA . VAL A 1 118 ? 12.687 8.197 -17.065 1.00 65.75 118 VAL A CA 1
ATOM 955 C C . VAL A 1 118 ? 12.756 7.403 -18.366 1.00 65.75 118 VAL A C 1
ATOM 957 O O . VAL A 1 118 ? 12.130 6.355 -18.518 1.00 65.75 118 VAL A O 1
ATOM 960 N N . TRP A 1 119 ? 13.562 7.891 -19.306 1.00 70.69 119 TRP A N 1
ATOM 961 C CA . TRP A 1 119 ? 13.728 7.265 -20.608 1.00 70.69 119 TRP A CA 1
ATOM 962 C C . TRP A 1 119 ?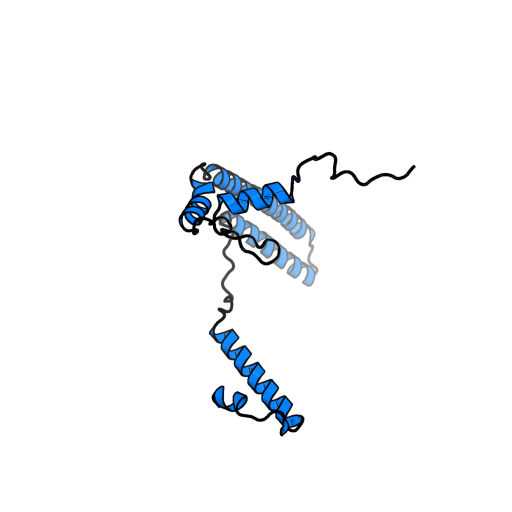 14.901 6.290 -20.646 1.00 70.69 119 TRP A C 1
ATOM 964 O O . TRP A 1 119 ? 15.057 5.607 -21.647 1.00 70.69 119 TRP A O 1
ATOM 974 N N . SER A 1 120 ? 15.714 6.154 -19.592 1.00 72.38 120 SER A N 1
ATOM 975 C CA . SER A 1 120 ? 16.901 5.283 -19.607 1.00 72.38 120 SER A CA 1
ATOM 976 C C . SER A 1 120 ? 16.547 3.818 -19.862 1.00 72.38 120 SER A C 1
ATOM 978 O O . SER A 1 120 ? 17.214 3.139 -20.644 1.00 72.38 120 SER A O 1
ATOM 980 N N . LEU A 1 121 ? 15.485 3.317 -19.222 1.00 74.69 121 LEU A N 1
ATOM 981 C CA . LEU A 1 121 ? 15.029 1.940 -19.376 1.00 74.69 121 LEU A CA 1
ATOM 982 C C . LEU A 1 121 ? 14.401 1.731 -20.751 1.00 74.69 121 LEU A C 1
ATOM 984 O O . LEU A 1 121 ? 14.785 0.801 -21.451 1.00 74.69 121 LEU A O 1
ATOM 988 N N . THR A 1 122 ? 13.508 2.628 -21.168 1.00 74.00 122 THR A N 1
ATOM 989 C CA . THR A 1 122 ? 12.876 2.586 -22.492 1.00 74.00 122 THR A CA 1
ATOM 990 C C . THR A 1 122 ? 13.914 2.691 -23.605 1.00 74.00 122 THR A C 1
ATOM 992 O O . THR A 1 122 ? 13.916 1.875 -24.516 1.00 74.00 122 THR A O 1
ATOM 995 N N . ASN A 1 123 ? 14.867 3.618 -23.503 1.00 75.81 123 ASN A N 1
ATOM 996 C CA . ASN A 1 123 ? 15.953 3.793 -24.466 1.00 75.81 123 ASN A CA 1
ATOM 997 C C . ASN A 1 123 ? 16.886 2.583 -24.493 1.00 75.81 123 ASN A C 1
ATOM 999 O O . ASN A 1 123 ? 17.330 2.178 -25.561 1.00 75.81 123 ASN A O 1
ATOM 1003 N N . ARG A 1 124 ? 17.183 1.974 -23.341 1.00 77.56 124 ARG A N 1
ATOM 1004 C CA . ARG A 1 124 ? 17.958 0.728 -23.273 1.00 77.56 124 ARG A CA 1
ATOM 1005 C C . ARG A 1 124 ? 17.213 -0.430 -23.930 1.00 77.56 124 ARG A C 1
ATOM 1007 O O . ARG A 1 124 ? 17.818 -1.135 -24.726 1.00 77.56 124 ARG A O 1
ATOM 1014 N N . LEU A 1 125 ? 15.914 -0.571 -23.664 1.00 77.62 125 LEU A N 1
ATOM 1015 C CA . LEU A 1 125 ? 15.060 -1.575 -24.299 1.00 77.62 125 LEU A CA 1
ATOM 1016 C C . LEU A 1 125 ? 14.970 -1.364 -25.815 1.00 77.62 125 LEU A C 1
ATOM 1018 O O . LEU A 1 125 ? 15.116 -2.324 -26.564 1.00 77.62 125 LEU A O 1
ATOM 1022 N N . LEU A 1 126 ? 14.810 -0.120 -26.272 1.00 76.25 126 LEU A N 1
ATOM 1023 C CA . LEU A 1 126 ? 14.800 0.238 -27.692 1.00 76.25 126 LEU A CA 1
ATOM 1024 C C . LEU A 1 126 ? 16.150 -0.025 -28.368 1.00 76.25 126 LEU A C 1
ATOM 1026 O O . LEU A 1 126 ? 16.165 -0.488 -29.501 1.00 76.25 126 LEU A O 1
ATOM 1030 N N . LYS A 1 127 ? 17.276 0.209 -27.680 1.00 75.56 127 LYS A N 1
ATOM 1031 C CA . LYS A 1 127 ? 18.617 -0.144 -28.181 1.00 75.56 127 LYS A CA 1
ATOM 1032 C C . LYS A 1 127 ? 18.810 -1.655 -28.328 1.00 75.56 127 LYS A C 1
ATOM 1034 O O . LYS A 1 127 ? 19.508 -2.085 -29.236 1.00 75.56 127 LYS A O 1
ATOM 1039 N N . THR A 1 128 ? 18.229 -2.452 -27.430 1.00 74.62 128 THR A N 1
ATOM 1040 C CA . THR A 1 128 ? 18.286 -3.923 -27.500 1.00 74.62 128 THR A CA 1
ATOM 1041 C C . THR A 1 128 ? 17.241 -4.531 -28.430 1.00 74.62 128 THR A C 1
ATOM 1043 O O . THR A 1 128 ? 17.391 -5.675 -28.852 1.00 74.62 128 THR A O 1
ATOM 1046 N N . ALA A 1 129 ? 16.175 -3.795 -28.744 1.00 74.44 129 ALA A N 1
ATOM 1047 C CA . ALA A 1 129 ? 15.153 -4.253 -29.664 1.00 74.44 129 ALA A CA 1
ATOM 1048 C C . ALA A 1 129 ? 15.720 -4.268 -31.085 1.00 74.44 129 ALA A C 1
ATOM 1050 O O . ALA A 1 129 ? 16.325 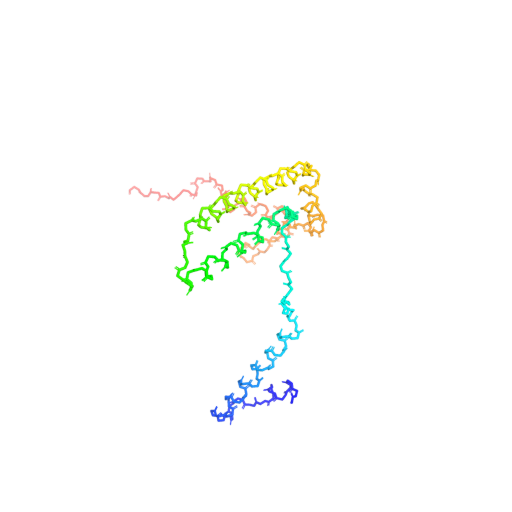-3.300 -31.546 1.00 74.44 129 ALA A O 1
ATOM 1051 N N . THR A 1 130 ? 15.506 -5.372 -31.798 1.00 71.12 130 THR A N 1
ATOM 1052 C CA . THR A 1 130 ? 15.843 -5.450 -33.218 1.00 71.12 130 THR A CA 1
ATOM 1053 C C . THR A 1 130 ? 15.082 -4.339 -33.949 1.00 71.12 130 THR A C 1
ATOM 1055 O O . THR A 1 130 ? 13.866 -4.230 -33.749 1.00 71.12 130 THR A O 1
ATOM 1058 N N . PRO A 1 131 ? 15.744 -3.499 -34.768 1.00 70.56 131 PRO A N 1
ATOM 1059 C CA . PRO A 1 131 ? 15.054 -2.447 -35.500 1.00 70.56 131 PRO A CA 1
ATOM 1060 C C . PRO A 1 131 ? 13.909 -3.074 -36.294 1.00 70.56 131 PRO A C 1
ATOM 1062 O O . PRO A 1 131 ? 14.117 -4.051 -37.019 1.00 70.56 131 PRO A O 1
ATOM 1065 N N . ARG A 1 132 ? 12.691 -2.544 -36.111 1.00 62.19 132 ARG A N 1
ATOM 1066 C CA . ARG A 1 132 ? 11.516 -2.987 -36.866 1.00 62.19 132 ARG A CA 1
ATOM 1067 C C . ARG A 1 132 ? 11.825 -2.796 -38.343 1.00 62.19 132 ARG A C 1
ATOM 1069 O O . ARG A 1 132 ? 11.858 -1.670 -38.830 1.00 62.19 132 ARG A O 1
ATOM 1076 N N . ARG A 1 133 ? 12.078 -3.901 -39.040 1.00 64.75 133 ARG A N 1
ATOM 1077 C CA . ARG A 1 133 ? 12.150 -3.892 -40.496 1.00 64.75 133 ARG A CA 1
ATOM 1078 C C . ARG A 1 133 ? 10.728 -3.618 -40.990 1.00 64.75 133 ARG A C 1
ATOM 1080 O O . ARG A 1 133 ? 9.815 -4.302 -40.518 1.00 64.75 133 ARG A O 1
ATOM 1087 N N . PRO A 1 134 ? 10.507 -2.620 -41.860 1.00 60.12 134 PRO A N 1
ATOM 1088 C CA . PRO A 1 134 ? 9.214 -2.494 -42.516 1.00 60.12 134 PRO A CA 1
ATOM 1089 C C . PRO A 1 134 ? 8.891 -3.827 -43.214 1.00 60.12 134 PRO A C 1
ATOM 1091 O O . PRO A 1 134 ? 9.826 -4.509 -43.650 1.00 60.12 134 PRO A O 1
ATOM 1094 N N . PRO A 1 135 ? 7.614 -4.246 -43.275 1.00 60.28 135 PRO A N 1
ATOM 1095 C CA . PRO A 1 135 ? 7.239 -5.438 -44.025 1.00 60.28 135 PRO A CA 1
ATOM 1096 C C . PRO A 1 135 ? 7.730 -5.262 -45.463 1.00 60.28 135 PRO A C 1
ATOM 1098 O O . PRO A 1 135 ? 7.324 -4.334 -46.155 1.00 60.28 135 PRO A O 1
ATOM 1101 N N . VAL A 1 136 ? 8.686 -6.102 -45.861 1.00 63.56 136 VAL A N 1
ATOM 1102 C CA . VAL A 1 136 ? 9.396 -5.980 -47.147 1.00 63.56 136 VAL A CA 1
ATOM 1103 C C . VAL A 1 136 ? 8.509 -6.446 -48.303 1.00 63.56 136 VAL A C 1
ATOM 1105 O O . VAL A 1 136 ? 8.774 -6.113 -49.451 1.00 63.56 136 VAL A O 1
ATOM 1108 N N . THR A 1 137 ? 7.450 -7.198 -47.998 1.00 68.19 137 THR A N 1
ATOM 1109 C CA . THR A 1 137 ? 6.612 -7.850 -48.995 1.00 68.19 137 THR A CA 1
ATOM 1110 C C . THR A 1 137 ? 5.132 -7.706 -48.625 1.00 68.19 137 THR A C 1
ATOM 1112 O O . THR A 1 137 ? 4.700 -8.054 -47.524 1.00 68.19 137 THR A O 1
ATOM 1115 N N . LEU A 1 138 ? 4.343 -7.161 -49.546 1.00 74.69 138 LEU A N 1
ATOM 1116 C CA . LEU A 1 138 ? 2.882 -7.163 -49.520 1.00 74.69 138 LEU A CA 1
ATOM 1117 C C . LEU A 1 138 ? 2.389 -8.103 -50.615 1.00 74.69 138 LEU A C 1
ATOM 1119 O O . LEU A 1 138 ? 2.962 -8.149 -51.701 1.00 74.69 138 LEU A O 1
ATOM 1123 N N . ASN A 1 139 ? 1.332 -8.858 -50.323 1.00 76.38 139 ASN A N 1
ATOM 1124 C CA . ASN A 1 139 ? 0.675 -9.702 -51.314 1.00 76.38 139 ASN A CA 1
ATOM 1125 C C . ASN A 1 139 ? -0.387 -8.879 -52.048 1.00 76.38 139 ASN A C 1
ATOM 1127 O O . ASN A 1 139 ? -1.342 -8.413 -51.425 1.00 76.38 139 ASN A O 1
ATOM 1131 N N . ARG A 1 140 ? -0.217 -8.722 -53.358 1.00 71.06 140 ARG A N 1
ATOM 1132 C CA . ARG A 1 140 ? -1.197 -8.146 -54.273 1.00 71.06 140 ARG A CA 1
ATOM 1133 C C . ARG A 1 140 ? -1.655 -9.249 -55.220 1.00 71.06 140 ARG A C 1
ATOM 1135 O O . ARG A 1 140 ? -0.879 -9.696 -56.065 1.00 71.06 140 ARG A O 1
ATOM 1142 N N . ASP A 1 141 ? -2.894 -9.699 -55.038 1.00 67.88 141 ASP A N 1
ATOM 1143 C CA . ASP A 1 141 ? -3.597 -10.636 -55.926 1.00 67.88 141 ASP A CA 1
ATOM 1144 C C . ASP A 1 141 ? -2.797 -11.902 -56.303 1.00 67.88 141 ASP A C 1
ATOM 1146 O O . ASP A 1 141 ? -2.877 -12.399 -57.424 1.00 67.88 141 ASP A O 1
ATOM 1150 N N . GLY A 1 142 ? -2.011 -12.439 -55.361 1.00 70.88 142 GLY A N 1
ATOM 1151 C CA . GLY A 1 142 ? -1.218 -13.661 -55.549 1.00 70.88 142 GLY A CA 1
ATOM 1152 C C . GLY A 1 142 ? 0.252 -13.433 -55.913 1.00 70.88 142 GLY A C 1
ATOM 1153 O O . GLY A 1 142 ? 1.010 -14.399 -55.998 1.00 70.88 142 GLY A O 1
ATOM 1154 N N . THR A 1 143 ? 0.681 -12.179 -56.064 1.00 71.88 143 THR A N 1
ATOM 1155 C CA . THR A 1 143 ? 2.079 -11.781 -56.297 1.00 71.88 143 THR A CA 1
ATOM 1156 C C . THR A 1 143 ? 2.613 -10.950 -55.134 1.00 71.88 143 THR A C 1
ATOM 1158 O O . THR A 1 143 ? 1.946 -10.043 -54.642 1.00 71.88 143 THR A O 1
ATOM 1161 N N . TYR A 1 144 ? 3.831 -11.257 -54.684 1.00 80.06 144 TYR A N 1
ATOM 1162 C CA . TYR A 1 144 ? 4.483 -10.543 -53.586 1.00 80.06 144 TYR A CA 1
ATOM 1163 C C . TYR A 1 144 ? 5.384 -9.433 -54.121 1.00 80.06 144 TYR A C 1
ATOM 1165 O O . TYR A 1 144 ? 6.173 -9.675 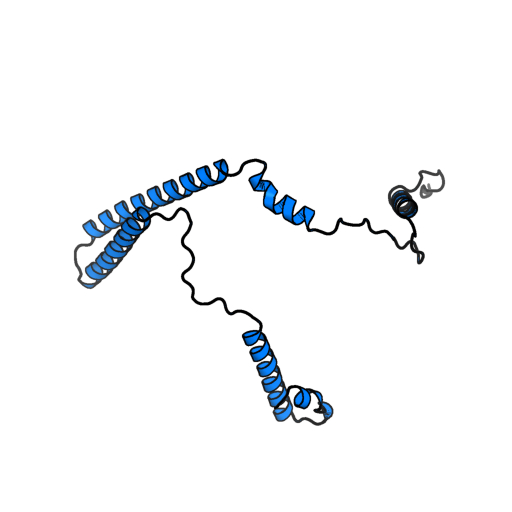-55.033 1.00 80.06 144 TYR A O 1
ATOM 1173 N N . THR A 1 145 ? 5.306 -8.245 -53.521 1.00 80.12 145 THR A N 1
ATOM 1174 C CA . THR A 1 145 ? 6.280 -7.177 -53.781 1.00 80.12 145 THR A CA 1
ATOM 1175 C C . THR A 1 145 ? 7.668 -7.604 -53.307 1.00 80.12 145 THR A C 1
ATOM 1177 O O . THR A 1 145 ? 7.797 -8.361 -52.345 1.00 80.12 145 THR A O 1
ATOM 1180 N N . THR A 1 146 ? 8.711 -7.156 -54.000 1.00 74.56 146 THR A N 1
ATOM 1181 C CA . THR A 1 146 ? 10.107 -7.578 -53.780 1.00 74.56 146 THR A CA 1
ATOM 1182 C C . THR A 1 146 ? 10.991 -6.481 -53.200 1.00 74.56 146 THR A C 1
ATOM 1184 O O . THR A 1 146 ? 12.023 -6.786 -52.601 1.00 74.56 146 THR A O 1
ATOM 1187 N N . ASP A 1 147 ? 10.575 -5.219 -53.321 1.00 79.25 147 ASP A N 1
ATOM 1188 C CA . ASP A 1 147 ? 11.277 -4.072 -52.752 1.00 79.25 147 ASP A CA 1
ATOM 1189 C C . ASP A 1 147 ? 10.334 -3.115 -51.999 1.00 79.25 147 ASP A C 1
ATOM 1191 O O . ASP A 1 147 ? 9.119 -3.045 -52.209 1.00 79.25 147 ASP A O 1
ATOM 1195 N N . SER A 1 148 ? 10.926 -2.344 -51.094 1.00 79.00 148 SER A N 1
ATOM 1196 C CA . SER A 1 148 ? 10.296 -1.289 -50.311 1.00 79.00 148 SER A CA 1
ATOM 1197 C C . SER A 1 148 ? 9.604 -0.224 -51.168 1.00 79.00 148 SER A C 1
ATOM 1199 O O . SER A 1 148 ? 8.503 0.206 -50.818 1.00 79.00 148 SER A O 1
ATOM 1201 N N . GLN A 1 149 ? 10.185 0.165 -52.308 1.00 81.31 149 GLN A N 1
ATOM 1202 C CA . GLN A 1 149 ? 9.581 1.154 -53.203 1.00 81.31 149 GLN A CA 1
ATOM 1203 C C . GLN A 1 149 ? 8.327 0.598 -53.892 1.00 81.31 149 GLN A C 1
ATOM 1205 O O . GLN A 1 149 ? 7.314 1.288 -54.002 1.00 81.31 149 GLN A O 1
ATOM 1210 N N . GLU A 1 150 ? 8.373 -0.669 -54.301 1.00 80.00 150 GLU A N 1
ATOM 1211 C CA . GLU A 1 150 ? 7.243 -1.385 -54.899 1.00 80.00 150 GLU A CA 1
ATOM 1212 C C . GLU A 1 150 ? 6.097 -1.559 -53.893 1.00 80.00 150 GLU A C 1
ATOM 1214 O O . GLU A 1 150 ? 4.935 -1.304 -54.202 1.00 80.00 150 GLU A O 1
ATOM 1219 N N . THR A 1 151 ? 6.446 -1.902 -52.655 1.00 83.31 151 THR A N 1
ATOM 1220 C CA . THR A 1 151 ? 5.518 -2.036 -51.529 1.00 83.31 151 THR A CA 1
ATOM 1221 C C . THR A 1 151 ? 4.820 -0.712 -51.214 1.00 83.31 151 THR A C 1
ATOM 1223 O O . THR A 1 151 ? 3.597 -0.670 -51.075 1.00 83.31 151 THR A O 1
ATOM 1226 N N . ALA A 1 152 ? 5.575 0.390 -51.149 1.00 84.44 152 ALA A N 1
ATOM 1227 C CA . ALA A 1 152 ? 5.019 1.721 -50.921 1.00 84.44 152 ALA A CA 1
ATOM 1228 C C . ALA A 1 152 ? 4.080 2.145 -52.058 1.00 84.44 152 ALA A C 1
ATOM 1230 O O . ALA A 1 152 ? 3.003 2.680 -51.798 1.00 84.44 152 ALA A O 1
ATOM 1231 N N . LYS A 1 153 ? 4.451 1.860 -53.311 1.00 82.62 153 LYS A N 1
ATOM 1232 C CA . LYS A 1 153 ? 3.608 2.143 -54.475 1.00 82.62 153 LYS A CA 1
ATOM 1233 C C . LYS A 1 153 ? 2.318 1.321 -54.462 1.00 82.62 153 LYS A C 1
ATOM 1235 O O . LYS A 1 153 ? 1.256 1.881 -54.687 1.00 82.62 153 LYS A O 1
ATOM 1240 N N . ALA A 1 154 ? 2.388 0.035 -54.120 1.00 83.25 154 ALA A N 1
ATOM 1241 C CA . ALA A 1 154 ? 1.206 -0.816 -54.004 1.00 83.25 154 ALA A CA 1
ATOM 1242 C C . ALA A 1 154 ? 0.221 -0.308 -52.937 1.00 83.25 154 ALA A C 1
ATOM 1244 O O . ALA A 1 154 ? -0.987 -0.327 -53.160 1.00 83.25 154 ALA A O 1
ATOM 1245 N N . LEU A 1 155 ? 0.725 0.189 -51.801 1.00 84.62 155 LEU A N 1
ATOM 1246 C CA . LEU A 1 155 ? -0.112 0.826 -50.779 1.00 84.62 155 LEU A CA 1
ATOM 1247 C C . LEU A 1 155 ? -0.750 2.117 -51.296 1.00 84.62 155 LEU A C 1
ATOM 1249 O O . LEU A 1 155 ? -1.944 2.324 -51.093 1.00 84.62 155 LEU A O 1
ATOM 1253 N N . LEU A 1 156 ? 0.030 2.973 -51.961 1.00 87.06 156 LEU A N 1
ATOM 1254 C CA . LEU A 1 156 ? -0.477 4.225 -52.520 1.00 87.06 156 LEU A CA 1
ATOM 1255 C C . LEU A 1 156 ? -1.565 3.969 -53.565 1.00 87.06 156 LEU A C 1
ATOM 1257 O O . LEU A 1 156 ? -2.630 4.561 -53.456 1.00 87.06 156 LEU A O 1
ATOM 1261 N N . ASP A 1 157 ? -1.345 3.040 -54.494 1.00 83.56 157 ASP A N 1
ATOM 1262 C CA . ASP A 1 157 ? -2.323 2.685 -55.528 1.00 83.56 157 ASP A CA 1
ATOM 1263 C C . ASP A 1 157 ? -3.619 2.107 -54.926 1.00 83.56 157 ASP A C 1
ATOM 1265 O O . ASP A 1 157 ? -4.705 2.352 -55.445 1.00 83.56 157 ASP A O 1
ATOM 1269 N N . HIS A 1 158 ? -3.523 1.337 -53.833 1.00 82.56 158 HIS A N 1
ATOM 1270 C CA . HIS A 1 158 ? -4.686 0.733 -53.175 1.00 82.56 158 HIS A CA 1
ATOM 1271 C C . HIS A 1 158 ? -5.510 1.751 -52.375 1.00 82.56 158 HIS A C 1
ATOM 1273 O O . HIS A 1 158 ? -6.738 1.722 -52.414 1.00 82.56 158 HIS A O 1
ATOM 1279 N N . PHE A 1 159 ? -4.855 2.630 -51.611 1.00 83.31 159 PHE A N 1
ATOM 1280 C CA . PHE A 1 159 ? -5.547 3.612 -50.768 1.00 83.31 159 PHE A CA 1
ATOM 1281 C C . PHE A 1 159 ? -5.923 4.897 -51.511 1.00 83.31 159 PHE A C 1
ATOM 1283 O O . PHE A 1 159 ? -6.861 5.576 -51.098 1.00 83.31 159 PHE A O 1
ATOM 1290 N N . TYR A 1 160 ? -5.212 5.218 -52.592 1.00 82.94 160 TYR A N 1
ATOM 1291 C CA . TYR A 1 160 ? -5.393 6.425 -53.395 1.00 82.94 160 TYR A CA 1
ATOM 1292 C C . TYR A 1 160 ? -5.407 6.077 -54.893 1.00 82.94 160 TYR A C 1
ATOM 1294 O O . TYR A 1 160 ? -4.494 6.468 -55.628 1.00 82.94 160 TYR A O 1
ATOM 1302 N N . PRO A 1 161 ? -6.417 5.324 -55.367 1.00 78.88 161 PRO A N 1
ATOM 1303 C CA . PRO A 1 161 ? -6.574 5.071 -56.793 1.00 78.88 161 PRO A CA 1
ATOM 1304 C C . PRO A 1 161 ? -6.763 6.401 -57.535 1.00 78.88 161 PRO A C 1
ATOM 1306 O O . PRO A 1 161 ? -7.403 7.318 -57.027 1.00 78.88 161 PRO A O 1
ATOM 1309 N N . GLY A 1 162 ? -6.183 6.528 -58.730 1.00 73.00 162 GLY A N 1
ATOM 1310 C CA . GLY A 1 162 ? -6.259 7.771 -59.496 1.00 73.00 162 GLY A CA 1
ATOM 1311 C C . GLY A 1 162 ? -7.695 8.143 -59.884 1.00 73.00 162 GLY A C 1
ATOM 1312 O O . GLY A 1 162 ? -8.458 7.295 -60.352 1.00 73.00 162 GLY A O 1
ATOM 1313 N N . ASP A 1 163 ? -8.023 9.431 -59.764 1.00 66.75 163 ASP A N 1
ATOM 1314 C CA . ASP A 1 163 ? -9.287 10.032 -60.213 1.00 66.75 163 ASP A CA 1
ATOM 1315 C C . ASP A 1 163 ? -9.332 10.142 -61.754 1.00 66.75 163 ASP A C 1
ATOM 1317 O O . ASP A 1 163 ? -9.339 11.228 -62.335 1.00 66.75 163 ASP A O 1
ATOM 1321 N N . SER A 1 164 ? -9.297 9.005 -62.450 1.00 61.12 164 SER A N 1
ATOM 1322 C CA . SER A 1 164 ? -9.565 8.944 -63.889 1.00 61.12 164 SER A CA 1
ATOM 1323 C C . SER A 1 164 ? -11.072 9.120 -64.145 1.00 61.12 164 SER A C 1
ATOM 1325 O O . SER A 1 164 ? -11.881 8.606 -63.371 1.00 61.12 164 SER A O 1
ATOM 1327 N N . PRO A 1 165 ? -11.503 9.789 -65.231 1.00 58.38 165 PRO A N 1
ATOM 1328 C CA . PRO A 1 165 ? -12.926 9.955 -65.552 1.00 58.38 165 PRO A CA 1
ATOM 1329 C C . PRO A 1 165 ? -13.701 8.636 -65.761 1.00 58.38 165 PRO A C 1
ATOM 1331 O O . PRO A 1 165 ? -14.928 8.663 -65.780 1.00 58.38 165 PRO A O 1
ATOM 1334 N N . ASP A 1 166 ? -13.013 7.493 -65.870 1.00 57.59 166 ASP A N 1
ATOM 1335 C CA . ASP A 1 166 ? -13.612 6.150 -65.966 1.00 57.59 166 ASP A CA 1
ATOM 1336 C C . ASP A 1 166 ? -13.887 5.470 -64.607 1.00 57.59 166 ASP A C 1
ATOM 1338 O O . ASP A 1 166 ? -14.516 4.413 -64.572 1.00 57.59 166 ASP A O 1
ATOM 1342 N N . THR A 1 167 ? -13.444 6.039 -63.478 1.00 52.41 167 THR A N 1
ATOM 1343 C CA . THR A 1 167 ? -13.645 5.444 -62.138 1.00 52.41 167 THR A CA 1
ATOM 1344 C C . THR A 1 167 ? -14.920 5.921 -61.434 1.00 52.41 167 THR A C 1
ATOM 1346 O O . THR A 1 167 ? -15.220 5.467 -60.329 1.00 52.41 167 THR A O 1
ATOM 1349 N N . LEU A 1 168 ? -15.701 6.810 -62.059 1.00 54.41 168 LEU A N 1
ATOM 1350 C CA . LEU A 1 168 ? -17.001 7.234 -61.541 1.00 54.41 168 LEU A CA 1
ATOM 1351 C C . LEU A 1 168 ? -18.082 6.221 -61.954 1.00 54.41 168 LEU A C 1
ATOM 1353 O O . LEU A 1 168 ? -18.248 5.967 -63.151 1.00 54.41 168 LEU A O 1
ATOM 1357 N N . PRO A 1 169 ? -18.858 5.647 -61.013 1.00 59.25 169 PRO A N 1
ATOM 1358 C CA . PRO A 1 169 ? -20.005 4.834 -61.382 1.00 59.25 169 PRO A CA 1
ATOM 1359 C C . PRO A 1 169 ? -20.960 5.696 -62.211 1.00 59.25 169 PRO A C 1
ATOM 1361 O O . PRO A 1 169 ? -21.358 6.783 -61.789 1.00 59.25 169 PRO A O 1
ATOM 1364 N N . ARG A 1 170 ? -21.309 5.217 -63.413 1.00 57.91 170 ARG A N 1
ATOM 1365 C CA . ARG A 1 170 ? -22.336 5.834 -64.257 1.00 57.91 170 ARG A CA 1
ATOM 1366 C C . ARG A 1 170 ? -23.641 5.852 -63.468 1.00 57.91 170 ARG A C 1
ATOM 1368 O O . ARG A 1 170 ? -24.343 4.846 -63.396 1.00 57.91 170 ARG A O 1
ATOM 1375 N N . HIS A 1 171 ? -23.951 6.986 -62.856 1.00 53.81 171 HIS A N 1
ATOM 1376 C CA . HIS A 1 171 ? -25.286 7.245 -62.354 1.00 53.81 171 HIS A CA 1
ATOM 1377 C C . HIS A 1 171 ? -26.200 7.342 -63.578 1.00 53.81 171 HIS A C 1
ATOM 1379 O O . HIS A 1 171 ? -26.095 8.276 -64.368 1.00 53.81 171 HIS A O 1
ATOM 1385 N N . HIS A 1 172 ? -27.008 6.302 -63.779 1.00 54.00 172 HIS A N 1
ATOM 1386 C CA . HIS A 1 172 ? -28.112 6.313 -64.729 1.00 54.00 172 HIS A CA 1
ATOM 1387 C C . HIS A 1 172 ? -29.104 7.418 -64.331 1.00 54.00 172 HIS A C 1
ATOM 1389 O O . HIS A 1 172 ? -29.417 7.543 -63.144 1.00 54.00 172 HIS A O 1
ATOM 1395 N N . GLU A 1 173 ? -29.544 8.206 -65.318 1.00 40.38 173 GLU A N 1
ATOM 1396 C CA . GLU A 1 173 ? -30.717 9.093 -65.216 1.00 40.38 173 GLU A CA 1
ATOM 1397 C C . GLU A 1 173 ? -31.996 8.306 -64.900 1.00 40.38 173 GLU A C 1
ATOM 1399 O O . GLU A 1 173 ? -32.135 7.166 -65.411 1.00 40.38 173 GLU A O 1
#

Radius of gyration: 34.89 Å; chains: 1; bounding box: 49×66×96 Å